Protein AF-A0A815NM84-F1 (afdb_monomer_lite)

Sequence (91 aa):
MFNVREFVEQYLIECQAEAYPEANIQWTQHTGTYAIKLTNEVRKIELAIELAITERLIEVGKHFIDIIVLENGTITFECVFTKSIECVKWL

Foldseek 3Di:
DDWDWDDDPPDIDIDDDDDPPAWDWDWDDDPQKIKIWTDDPPDIDIDIDRHDPPPPDWDFPDDDDDDDDDVVDDDDDDTDTPDDDPDDDDD

pLDDT: mean 76.78, std 8.58, range [57.94, 90.19]

Structure (mmCIF, N/CA/C/O backbone):
data_AF-A0A815NM84-F1
#
_entry.id   AF-A0A815NM84-F1
#
loop_
_atom_site.group_PDB
_atom_site.id
_atom_site.type_symbol
_atom_site.label_atom_id
_atom_site.label_alt_id
_atom_site.label_comp_id
_atom_site.label_asym_id
_atom_site.label_entity_id
_atom_site.label_seq_id
_atom_site.pdbx_PDB_ins_code
_atom_site.Cartn_x
_atom_site.Cartn_y
_atom_site.Cartn_z
_atom_site.occupancy
_atom_site.B_iso_or_equiv
_atom_site.auth_seq_id
_atom_site.auth_comp_id
_atom_site.auth_asym_id
_atom_site.auth_atom_id
_atom_site.pdbx_PDB_model_num
ATOM 1 N N . MET A 1 1 ? 12.095 9.028 -23.495 1.00 60.28 1 MET A N 1
ATOM 2 C CA . MET A 1 1 ? 11.670 9.095 -22.085 1.00 60.28 1 MET A CA 1
ATOM 3 C C . MET A 1 1 ? 10.444 8.222 -21.901 1.00 60.28 1 MET A C 1
ATOM 5 O O . MET A 1 1 ? 9.439 8.470 -22.554 1.00 60.28 1 MET A O 1
ATOM 9 N N . PHE A 1 2 ? 10.554 7.185 -21.072 1.00 68.69 2 PHE A N 1
ATOM 10 C CA . PHE A 1 2 ? 9.471 6.266 -20.724 1.00 68.69 2 PHE A CA 1
ATOM 11 C C . PHE A 1 2 ? 9.039 6.543 -19.284 1.00 68.69 2 PHE A C 1
ATOM 13 O O . PHE A 1 2 ? 9.887 6.728 -18.408 1.00 68.69 2 PHE A O 1
ATOM 20 N N . ASN A 1 3 ? 7.731 6.580 -19.046 1.00 69.94 3 ASN A N 1
ATOM 21 C CA . ASN A 1 3 ? 7.157 6.677 -17.709 1.00 69.94 3 ASN A CA 1
ATOM 22 C C . ASN A 1 3 ? 6.349 5.406 -17.460 1.00 69.94 3 ASN A C 1
ATOM 24 O O . ASN A 1 3 ? 5.421 5.111 -18.217 1.00 69.94 3 ASN A O 1
ATOM 28 N N . VAL A 1 4 ? 6.743 4.643 -16.444 1.00 72.75 4 VAL A N 1
ATOM 29 C CA . VAL A 1 4 ? 6.091 3.386 -16.085 1.00 72.75 4 VAL A CA 1
ATOM 30 C C . VAL A 1 4 ? 5.585 3.484 -14.657 1.00 72.75 4 VAL A C 1
ATOM 32 O O . VAL A 1 4 ? 6.303 3.917 -13.755 1.00 72.75 4 VAL A O 1
ATOM 35 N N . ARG A 1 5 ? 4.328 3.088 -14.480 1.00 76.00 5 ARG A N 1
ATOM 36 C CA . ARG A 1 5 ? 3.562 3.229 -13.246 1.00 76.00 5 ARG A CA 1
ATOM 37 C C . ARG A 1 5 ? 3.025 1.874 -12.821 1.00 76.00 5 A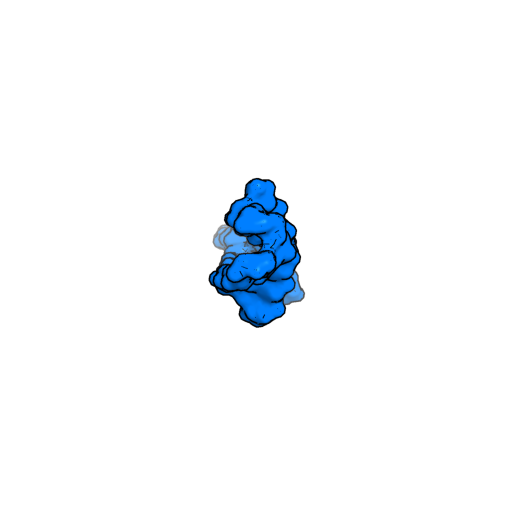RG A C 1
ATOM 39 O O . ARG A 1 5 ? 2.445 1.188 -13.656 1.00 76.00 5 ARG A O 1
ATOM 46 N N . GLU A 1 6 ? 3.171 1.550 -11.543 1.00 73.25 6 GLU A N 1
ATOM 47 C CA . GLU A 1 6 ? 2.581 0.366 -10.916 1.00 73.25 6 GLU A CA 1
ATOM 48 C C . GLU A 1 6 ? 1.786 0.798 -9.676 1.00 73.25 6 GLU A C 1
ATOM 50 O O . GLU A 1 6 ? 2.266 1.603 -8.871 1.00 73.25 6 GLU A O 1
ATOM 55 N N . PHE A 1 7 ? 0.564 0.283 -9.528 1.00 68.38 7 PHE A N 1
ATOM 56 C CA . PHE A 1 7 ? -0.279 0.552 -8.362 1.00 68.38 7 PHE A CA 1
ATOM 57 C C . PHE A 1 7 ? -0.214 -0.613 -7.378 1.00 68.38 7 PHE A C 1
ATOM 59 O O . PHE A 1 7 ? -0.490 -1.755 -7.736 1.00 68.38 7 PHE A O 1
ATOM 66 N N . VAL A 1 8 ? 0.093 -0.301 -6.120 1.00 66.06 8 VAL A N 1
ATOM 67 C CA . VAL A 1 8 ? 0.159 -1.256 -5.011 1.00 66.06 8 VAL A CA 1
ATOM 68 C C . VAL A 1 8 ? -0.771 -0.769 -3.913 1.00 66.06 8 VAL A C 1
ATOM 70 O O . VAL A 1 8 ? -0.449 0.181 -3.203 1.00 66.06 8 VAL A O 1
ATOM 73 N N . GLU A 1 9 ? -1.927 -1.415 -3.776 1.00 70.62 9 GLU A N 1
ATOM 74 C CA . GLU A 1 9 ? -3.006 -0.986 -2.877 1.00 70.62 9 GLU A CA 1
ATOM 75 C C . GLU A 1 9 ? -3.414 0.482 -3.113 1.00 70.62 9 GLU A C 1
ATOM 77 O O . GLU A 1 9 ? -4.192 0.773 -4.018 1.00 70.62 9 GLU A O 1
ATOM 82 N N . GLN A 1 10 ? -2.878 1.404 -2.307 1.00 66.00 10 GLN A N 1
ATOM 83 C CA . GLN A 1 10 ? -3.129 2.852 -2.328 1.00 66.00 10 GLN A CA 1
ATOM 84 C C . GLN A 1 10 ? -1.881 3.663 -2.724 1.00 66.00 10 GLN A C 1
ATOM 86 O O . GLN A 1 10 ? -1.930 4.892 -2.786 1.00 66.00 10 GLN A O 1
ATOM 91 N N . TYR A 1 11 ? -0.758 2.993 -2.988 1.00 69.38 11 TYR A N 1
ATOM 92 C CA . TYR A 1 11 ? 0.526 3.604 -3.312 1.00 69.38 11 TYR A CA 1
ATOM 93 C C . TYR A 1 11 ? 0.817 3.496 -4.812 1.00 69.38 11 TYR A C 1
ATOM 95 O O . TYR A 1 11 ? 0.587 2.460 -5.437 1.00 69.38 11 TYR A O 1
ATOM 103 N N . LEU A 1 12 ? 1.346 4.578 -5.385 1.00 74.81 12 LEU A N 1
ATOM 104 C CA . LEU A 1 12 ? 1.808 4.633 -6.769 1.00 74.81 12 LEU A CA 1
ATOM 105 C C . LEU A 1 12 ? 3.334 4.569 -6.786 1.00 74.81 12 LEU A C 1
ATOM 107 O O . LEU A 1 12 ? 3.998 5.450 -6.238 1.00 74.81 12 LEU A O 1
ATOM 111 N N . ILE A 1 13 ? 3.880 3.546 -7.436 1.00 78.62 13 ILE A N 1
ATOM 112 C CA . ILE A 1 13 ? 5.311 3.441 -7.709 1.00 78.62 13 ILE A CA 1
ATOM 113 C C . ILE A 1 13 ? 5.539 3.941 -9.136 1.00 78.62 13 ILE A C 1
ATOM 115 O O . ILE A 1 13 ? 5.012 3.375 -10.096 1.00 78.62 13 ILE A O 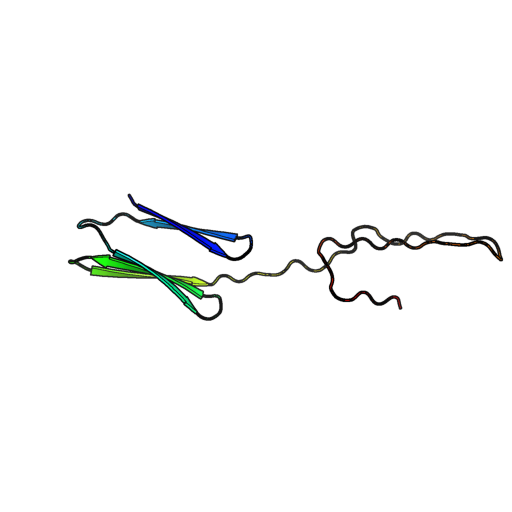1
ATOM 119 N N . GLU A 1 14 ? 6.315 5.017 -9.278 1.00 79.94 14 GLU A N 1
ATOM 120 C CA . GLU A 1 14 ? 6.687 5.582 -10.577 1.00 79.94 14 GLU A CA 1
ATOM 121 C C . GLU A 1 14 ? 8.170 5.343 -10.867 1.00 79.94 14 GLU A C 1
ATOM 123 O O . GLU A 1 14 ? 9.035 5.598 -10.027 1.00 79.94 14 GLU A O 1
ATOM 128 N N . CYS A 1 15 ? 8.473 4.904 -12.088 1.00 78.00 15 CYS A N 1
ATOM 129 C CA . CYS A 1 15 ? 9.832 4.848 -12.608 1.00 78.00 15 CYS A CA 1
ATOM 130 C C . CYS A 1 15 ? 9.930 5.648 -13.910 1.00 78.00 15 CYS A C 1
ATOM 132 O O . CYS A 1 15 ? 9.156 5.444 -14.850 1.00 78.00 15 CYS A O 1
ATOM 134 N N . GLN A 1 16 ? 10.908 6.552 -13.962 1.00 81.56 16 GLN A N 1
ATOM 135 C CA . GLN A 1 16 ? 11.257 7.314 -15.156 1.00 81.56 16 GLN A CA 1
ATOM 136 C C . GLN A 1 16 ? 12.590 6.806 -15.687 1.00 81.56 16 GLN A C 1
ATOM 138 O O . GLN A 1 16 ? 13.590 6.797 -14.969 1.00 81.56 16 GLN A O 1
ATOM 143 N N . ALA A 1 17 ? 12.596 6.376 -16.945 1.00 77.38 17 ALA A N 1
ATOM 144 C CA . ALA A 1 17 ? 13.785 5.840 -17.583 1.00 77.38 17 ALA A CA 1
ATOM 145 C C . ALA A 1 17 ? 13.946 6.368 -19.010 1.00 77.38 17 ALA A C 1
ATOM 147 O O . ALA A 1 17 ? 12.984 6.570 -19.756 1.00 77.38 17 ALA A O 1
ATOM 148 N N . GLU A 1 18 ? 15.197 6.553 -19.409 1.00 82.19 18 GLU A N 1
ATOM 149 C CA . GLU A 1 18 ? 15.591 6.853 -20.779 1.00 82.19 18 GLU A CA 1
ATOM 150 C C . GLU A 1 18 ? 16.561 5.780 -21.253 1.00 82.19 18 GLU A C 1
ATOM 152 O O . GLU A 1 18 ? 17.525 5.452 -20.564 1.00 82.19 18 GLU A O 1
ATOM 157 N N . ALA A 1 19 ? 16.288 5.209 -22.423 1.00 79.62 19 ALA A N 1
ATOM 158 C CA . ALA A 1 19 ? 17.121 4.176 -23.012 1.00 79.62 19 ALA A CA 1
ATOM 159 C C . ALA A 1 19 ? 17.216 4.370 -24.525 1.00 79.62 19 ALA A C 1
ATOM 161 O O . ALA A 1 19 ? 16.213 4.647 -25.186 1.00 79.62 19 ALA A O 1
ATOM 162 N N . TYR A 1 20 ? 18.432 4.209 -25.048 1.00 78.12 20 TYR A N 1
ATOM 163 C CA . TYR A 1 20 ? 18.715 4.114 -26.474 1.00 78.12 20 TYR A CA 1
ATOM 164 C C . TYR A 1 20 ? 19.734 2.983 -26.715 1.00 78.12 20 TYR A C 1
ATOM 166 O O . TYR A 1 20 ? 20.800 3.005 -26.092 1.00 78.12 20 TYR A O 1
ATOM 174 N N . PRO A 1 21 ? 19.447 1.996 -27.582 1.00 84.12 21 PRO A N 1
ATOM 175 C CA . PRO A 1 21 ? 18.157 1.726 -28.225 1.00 84.12 21 PRO A CA 1
ATOM 176 C C . PRO A 1 21 ? 17.033 1.484 -27.206 1.00 84.12 21 PRO A C 1
ATOM 178 O O . PRO A 1 21 ? 17.304 1.313 -26.011 1.00 84.12 21 PRO A O 1
ATOM 181 N N . GLU A 1 22 ? 15.788 1.498 -27.683 1.00 85.19 22 GLU A N 1
ATOM 182 C CA . GLU A 1 22 ? 14.593 1.275 -26.864 1.00 85.19 22 GLU A CA 1
ATOM 183 C C . GLU A 1 22 ? 14.737 0.009 -26.003 1.00 85.19 22 GLU A C 1
ATOM 185 O O . GLU A 1 22 ? 15.229 -1.028 -26.454 1.00 85.19 22 GLU A O 1
ATOM 190 N N . ALA A 1 23 ? 14.373 0.124 -24.725 1.00 86.25 23 ALA A N 1
ATOM 191 C CA . ALA A 1 23 ? 14.525 -0.947 -23.751 1.00 86.25 23 ALA A CA 1
ATOM 192 C C . ALA A 1 23 ? 13.179 -1.590 -23.432 1.00 86.25 23 ALA A C 1
ATOM 194 O O . ALA A 1 23 ? 12.180 -0.904 -23.232 1.00 86.25 23 ALA A O 1
ATOM 195 N N . ASN A 1 24 ? 13.190 -2.910 -23.278 1.00 86.19 24 ASN A N 1
ATOM 196 C CA . ASN A 1 24 ? 12.091 -3.641 -22.673 1.00 86.19 24 ASN A CA 1
ATOM 197 C C . ASN A 1 24 ? 12.081 -3.414 -21.163 1.00 86.19 24 ASN A C 1
ATOM 199 O O . ASN A 1 24 ? 13.127 -3.486 -20.508 1.00 86.19 24 ASN A O 1
ATOM 203 N N . ILE A 1 25 ? 10.887 -3.187 -20.621 1.00 84.31 25 ILE A N 1
ATOM 204 C CA . ILE A 1 25 ? 10.666 -2.900 -19.206 1.00 84.31 25 ILE A CA 1
ATOM 205 C C . ILE A 1 25 ? 9.848 -4.031 -18.597 1.00 84.31 25 ILE A C 1
ATOM 207 O O . ILE A 1 25 ? 8.810 -4.413 -19.133 1.00 84.31 25 ILE A O 1
ATOM 211 N N . GLN A 1 26 ? 10.323 -4.575 -17.480 1.00 86.88 26 GLN A N 1
ATOM 212 C CA . GLN A 1 26 ? 9.645 -5.635 -16.739 1.00 86.88 26 GLN A CA 1
ATOM 213 C C . GLN A 1 26 ? 9.644 -5.312 -15.248 1.00 86.88 26 GLN A C 1
ATOM 215 O O . GLN A 1 26 ? 10.697 -5.004 -14.689 1.00 86.88 26 GLN A O 1
ATOM 220 N N . TRP A 1 27 ? 8.479 -5.427 -14.615 1.00 83.81 27 TRP A N 1
ATOM 221 C CA . TRP A 1 27 ? 8.343 -5.375 -13.163 1.00 83.81 27 TRP A CA 1
ATOM 222 C C . TRP A 1 27 ? 8.404 -6.774 -12.566 1.00 83.81 27 TRP A C 1
ATOM 224 O O . TRP A 1 27 ? 7.839 -7.725 -13.109 1.00 83.81 27 TRP A O 1
ATOM 234 N N . THR A 1 28 ? 9.073 -6.888 -11.428 1.00 84.62 28 THR A N 1
ATOM 235 C CA . THR A 1 28 ? 9.046 -8.074 -10.582 1.00 84.62 28 THR A CA 1
ATOM 236 C C . THR A 1 28 ? 8.756 -7.659 -9.149 1.00 84.62 28 THR A C 1
ATOM 238 O O . THR A 1 28 ? 9.294 -6.678 -8.641 1.00 84.62 28 THR A O 1
ATOM 241 N N . GLN A 1 29 ? 7.892 -8.420 -8.489 1.00 81.56 29 GLN A N 1
ATOM 242 C CA . GLN A 1 29 ? 7.575 -8.242 -7.081 1.00 81.56 29 GLN A CA 1
ATOM 243 C C . GLN A 1 29 ? 7.988 -9.503 -6.331 1.00 81.56 29 GLN A C 1
ATOM 245 O O . GLN A 1 29 ? 7.629 -10.614 -6.722 1.00 81.56 29 GLN A O 1
ATOM 250 N N . HIS A 1 30 ? 8.722 -9.331 -5.238 1.00 77.44 30 HIS A N 1
ATOM 251 C CA . HIS A 1 30 ? 9.037 -10.412 -4.317 1.00 77.44 30 HIS A CA 1
ATOM 252 C C . HIS A 1 30 ? 8.993 -9.876 -2.889 1.00 77.44 30 HIS A C 1
ATOM 254 O O . HIS A 1 30 ? 9.779 -9.003 -2.534 1.00 77.44 30 HIS A O 1
ATOM 260 N N . THR A 1 31 ? 8.063 -10.387 -2.075 1.00 75.06 31 THR A N 1
ATOM 261 C CA . THR A 1 31 ? 7.998 -10.129 -0.621 1.00 75.06 31 THR A CA 1
ATOM 262 C C . THR A 1 31 ? 8.112 -8.646 -0.223 1.00 75.06 31 THR A C 1
ATOM 264 O O . THR A 1 31 ? 8.909 -8.303 0.640 1.00 75.06 31 THR A O 1
ATOM 267 N N . GLY A 1 32 ? 7.357 -7.748 -0.869 1.00 72.31 32 GLY A N 1
ATOM 268 C CA . GLY A 1 32 ? 7.386 -6.302 -0.570 1.00 72.31 32 GLY A CA 1
ATOM 269 C C . GLY A 1 32 ? 8.528 -5.520 -1.236 1.00 72.31 32 GLY A C 1
ATOM 270 O O . GLY A 1 32 ? 8.543 -4.291 -1.197 1.00 72.31 32 GLY A O 1
ATOM 271 N N . THR A 1 33 ? 9.448 -6.205 -1.914 1.00 80.38 33 THR A N 1
ATOM 272 C CA . THR A 1 33 ? 10.425 -5.589 -2.813 1.00 80.38 33 THR A CA 1
ATOM 273 C C . THR A 1 33 ? 9.861 -5.524 -4.229 1.00 80.38 33 THR A C 1
ATOM 275 O O . THR A 1 33 ? 9.436 -6.539 -4.788 1.00 80.38 33 THR A O 1
ATOM 278 N N . TYR A 1 34 ? 9.889 -4.332 -4.817 1.00 84.31 34 TYR A N 1
ATOM 279 C CA . TYR A 1 34 ? 9.528 -4.060 -6.202 1.00 84.31 34 TYR A CA 1
ATOM 280 C C . TYR A 1 34 ? 10.797 -3.774 -6.985 1.00 84.31 34 TYR A C 1
ATOM 282 O O . TYR A 1 34 ? 11.544 -2.855 -6.655 1.00 84.31 34 TYR A O 1
ATOM 290 N N . ALA A 1 35 ? 11.048 -4.552 -8.027 1.00 86.62 35 ALA A N 1
ATOM 291 C CA . ALA A 1 35 ? 12.177 -4.343 -8.907 1.00 86.62 35 ALA A CA 1
ATOM 292 C C . ALA A 1 35 ? 11.709 -4.066 -10.331 1.00 86.62 35 ALA A C 1
ATOM 294 O O . ALA A 1 35 ? 10.763 -4.672 -10.834 1.00 86.62 35 ALA A O 1
ATOM 295 N N . ILE A 1 36 ? 12.400 -3.139 -10.981 1.00 87.38 36 ILE A N 1
ATOM 296 C CA . ILE A 1 36 ? 12.249 -2.848 -12.394 1.00 87.38 36 ILE A CA 1
ATOM 297 C C . ILE A 1 36 ? 13.512 -3.280 -13.121 1.00 87.38 36 ILE A C 1
ATOM 299 O O . ILE A 1 36 ? 14.642 -2.949 -12.748 1.00 87.38 36 ILE A O 1
ATOM 303 N N . LYS A 1 37 ? 13.308 -4.038 -14.189 1.00 89.50 37 LYS A N 1
ATOM 304 C CA . LYS A 1 37 ? 14.356 -4.511 -15.074 1.00 89.50 37 LYS A CA 1
ATOM 305 C C . LYS A 1 37 ? 14.195 -3.842 -16.430 1.00 89.50 37 LYS A C 1
ATOM 307 O O . LYS A 1 37 ? 13.197 -4.040 -17.117 1.00 89.50 37 LYS A O 1
ATOM 312 N N . LEU A 1 38 ? 15.215 -3.088 -16.816 1.00 88.94 38 LEU A N 1
ATOM 313 C CA . LEU A 1 38 ? 15.365 -2.440 -18.115 1.00 88.94 38 LEU A CA 1
ATOM 314 C C . LEU A 1 38 ? 16.369 -3.246 -18.936 1.00 88.94 38 LEU A C 1
ATOM 316 O O . LEU A 1 38 ? 17.511 -3.429 -18.518 1.00 88.94 38 LEU A O 1
ATOM 320 N N . THR A 1 39 ? 15.956 -3.767 -20.087 1.00 89.44 39 THR A N 1
ATOM 321 C CA . THR A 1 39 ? 16.829 -4.576 -20.951 1.00 89.44 39 THR A CA 1
ATOM 322 C C . THR A 1 39 ? 16.774 -4.068 -22.383 1.00 89.44 39 THR A C 1
ATOM 324 O O . THR A 1 39 ? 15.712 -4.095 -22.998 1.00 89.44 39 THR A O 1
ATOM 327 N N . ASN A 1 40 ? 17.915 -3.646 -22.925 1.00 87.62 40 ASN A N 1
ATOM 328 C CA . ASN A 1 40 ? 18.084 -3.400 -24.356 1.00 87.62 40 ASN A CA 1
ATOM 329 C C . ASN A 1 40 ? 19.244 -4.236 -24.917 1.00 87.62 40 ASN A C 1
ATOM 331 O O . ASN A 1 40 ? 19.864 -5.025 -24.203 1.00 87.62 40 ASN A O 1
ATOM 335 N N . GLU A 1 41 ? 19.533 -4.058 -26.203 1.00 89.12 41 GLU A N 1
ATOM 336 C CA . GLU A 1 41 ? 20.583 -4.793 -26.923 1.00 89.12 41 GLU A CA 1
ATOM 337 C C . GLU A 1 41 ? 21.999 -4.518 -26.388 1.00 89.12 41 GLU A C 1
ATOM 339 O O . GLU A 1 41 ? 22.917 -5.301 -26.617 1.00 89.12 41 GLU A O 1
ATOM 344 N N . VAL A 1 42 ? 22.183 -3.413 -25.658 1.00 90.19 42 VAL A N 1
ATOM 345 C CA . VAL A 1 42 ? 23.480 -2.973 -25.130 1.00 90.19 42 VAL A CA 1
ATOM 346 C C . VAL A 1 42 ? 23.683 -3.458 -23.698 1.00 90.19 42 VAL A C 1
ATOM 348 O O . VAL A 1 42 ? 24.775 -3.892 -23.330 1.00 90.19 42 VAL A O 1
ATOM 351 N N . ARG A 1 43 ? 22.654 -3.338 -22.850 1.00 85.94 43 ARG A N 1
ATOM 352 C CA . ARG A 1 43 ? 22.779 -3.551 -21.410 1.00 85.94 43 ARG A CA 1
ATOM 353 C C . ARG A 1 43 ? 21.461 -3.962 -20.751 1.00 85.94 43 ARG A C 1
ATOM 355 O O . ARG A 1 43 ? 20.368 -3.559 -21.144 1.00 85.94 43 ARG A O 1
ATOM 362 N N . LYS A 1 44 ? 21.610 -4.702 -19.649 1.00 89.31 44 LYS A N 1
ATOM 363 C CA . LYS A 1 44 ? 20.585 -4.908 -18.621 1.00 89.31 44 LYS A CA 1
ATOM 364 C C . LYS A 1 44 ? 20.867 -4.015 -17.405 1.00 89.31 44 LYS A C 1
ATOM 366 O O . LYS A 1 44 ? 21.973 -4.041 -16.860 1.00 89.31 44 LYS A O 1
ATOM 371 N N . ILE A 1 45 ? 19.859 -3.270 -16.965 1.00 85.50 45 ILE A N 1
ATOM 372 C CA . ILE A 1 45 ? 19.840 -2.504 -15.716 1.00 85.50 45 ILE A CA 1
ATOM 373 C C . ILE A 1 45 ? 18.704 -3.043 -14.848 1.00 85.50 45 ILE A C 1
ATOM 375 O O . ILE A 1 45 ? 17.626 -3.362 -15.346 1.00 85.50 45 ILE A O 1
ATOM 379 N N . GLU A 1 46 ? 18.958 -3.164 -13.552 1.00 87.50 46 GLU A N 1
ATOM 380 C CA . GLU A 1 46 ? 17.977 -3.603 -12.568 1.00 87.50 46 GLU A CA 1
ATOM 381 C C . GLU A 1 46 ? 18.010 -2.630 -11.393 1.00 87.50 46 GLU A C 1
ATOM 383 O O . GLU A 1 46 ? 19.085 -2.296 -10.894 1.00 87.50 46 GLU A O 1
ATO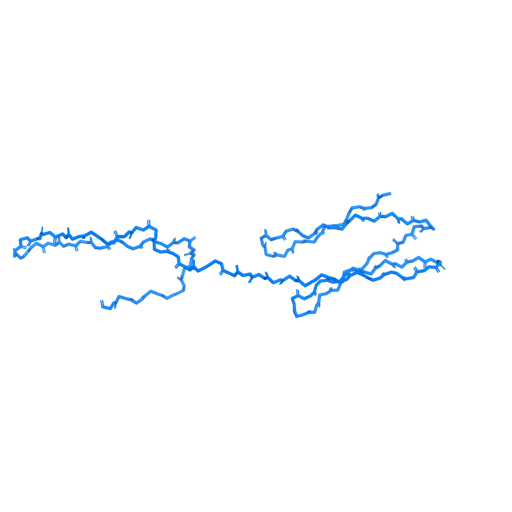M 388 N N . LEU A 1 47 ? 16.839 -2.143 -11.000 1.00 83.00 47 LEU A N 1
ATOM 389 C CA . LEU A 1 47 ? 16.655 -1.248 -9.868 1.00 83.00 47 LEU A CA 1
ATOM 390 C C . LEU A 1 47 ? 15.608 -1.877 -8.957 1.00 83.00 47 LEU A C 1
ATOM 392 O O . LEU A 1 47 ? 14.503 -2.156 -9.410 1.00 83.00 47 LEU A O 1
ATOM 396 N N . ALA A 1 48 ? 15.953 -2.094 -7.692 1.00 84.44 48 ALA A N 1
ATOM 397 C CA . ALA A 1 48 ? 15.046 -2.629 -6.687 1.00 84.44 48 ALA A CA 1
ATOM 398 C C . ALA A 1 48 ? 14.762 -1.572 -5.617 1.00 84.44 48 ALA A C 1
ATOM 400 O O . AL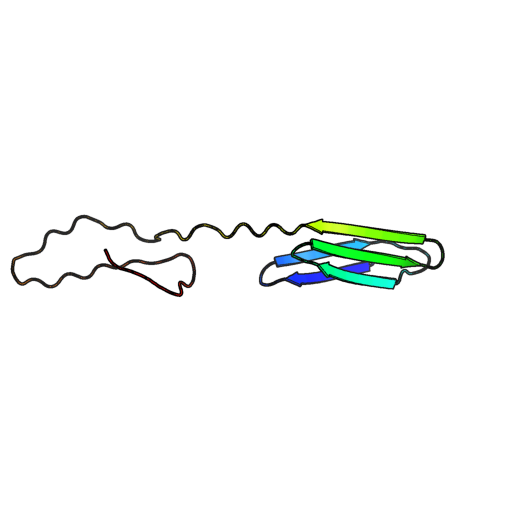A A 1 48 ? 15.672 -0.882 -5.158 1.00 84.44 48 ALA A O 1
ATOM 401 N N . ILE A 1 49 ? 13.496 -1.463 -5.230 1.00 80.44 49 ILE A N 1
ATOM 402 C CA . ILE A 1 49 ? 12.994 -0.635 -4.140 1.00 80.44 49 ILE A CA 1
ATOM 403 C C . ILE A 1 49 ? 12.250 -1.544 -3.169 1.00 80.44 49 ILE A C 1
ATOM 405 O O . ILE A 1 49 ? 11.402 -2.343 -3.560 1.00 80.44 49 ILE A O 1
ATOM 409 N N . GLU A 1 50 ? 12.559 -1.409 -1.888 1.00 79.25 50 GLU A N 1
ATOM 410 C CA . GLU A 1 50 ? 11.802 -2.056 -0.825 1.00 79.25 50 GLU A CA 1
ATOM 411 C C . GLU A 1 50 ? 10.683 -1.119 -0.367 1.00 79.25 50 GLU A C 1
ATOM 413 O O . GLU A 1 50 ? 10.941 0.018 0.034 1.00 79.25 50 GLU A O 1
ATOM 418 N N . LEU A 1 51 ? 9.433 -1.578 -0.456 1.00 69.94 51 LEU A N 1
ATOM 419 C CA . LEU A 1 51 ? 8.285 -0.821 0.024 1.00 69.94 51 LEU A CA 1
ATOM 420 C C . LEU A 1 51 ? 7.947 -1.278 1.445 1.00 69.94 51 LEU A C 1
ATOM 422 O O . LEU A 1 51 ? 7.202 -2.235 1.649 1.00 69.94 51 LEU A O 1
ATOM 426 N N . ALA A 1 52 ? 8.480 -0.568 2.436 1.00 64.69 52 ALA A N 1
ATOM 427 C CA . ALA A 1 52 ? 8.068 -0.734 3.823 1.00 64.69 52 ALA A CA 1
ATOM 428 C C . ALA A 1 52 ? 6.781 0.069 4.076 1.00 64.69 52 ALA A C 1
ATOM 430 O O . ALA A 1 52 ? 6.825 1.277 4.323 1.00 64.69 52 ALA A O 1
ATOM 431 N N . ILE A 1 53 ? 5.621 -0.591 3.997 1.00 63.69 53 ILE A N 1
ATOM 432 C CA . ILE A 1 53 ? 4.346 0.019 4.389 1.00 63.69 53 ILE A CA 1
ATOM 433 C C . ILE A 1 53 ? 4.262 -0.012 5.914 1.00 63.69 53 ILE A C 1
ATOM 435 O O . ILE A 1 53 ? 3.875 -1.010 6.517 1.00 63.69 53 ILE A O 1
ATOM 439 N N . THR A 1 54 ? 4.623 1.094 6.559 1.00 60.34 54 THR A N 1
ATOM 440 C CA . THR A 1 54 ? 4.326 1.270 7.980 1.00 60.34 54 THR A CA 1
ATOM 441 C C . THR A 1 54 ? 2.846 1.605 8.107 1.00 60.34 54 THR A C 1
ATOM 443 O O . THR A 1 54 ? 2.431 2.747 7.882 1.00 60.34 54 THR A O 1
ATOM 446 N N . GLU A 1 55 ? 2.017 0.616 8.439 1.00 57.94 55 GLU A N 1
ATOM 447 C CA . GLU A 1 55 ? 0.625 0.886 8.772 1.00 57.94 55 GLU A CA 1
ATOM 448 C C . GLU A 1 55 ? 0.574 1.894 9.925 1.00 57.94 55 GLU A C 1
ATOM 450 O O . GLU A 1 55 ? 1.071 1.641 11.022 1.00 57.94 55 GLU A O 1
ATOM 455 N N . ARG A 1 56 ? -0.027 3.069 9.685 1.00 58.03 56 ARG A N 1
ATOM 456 C CA . ARG A 1 56 ? -0.341 3.993 10.784 1.00 58.03 56 ARG A CA 1
ATOM 457 C C . ARG A 1 56 ? -1.143 3.250 11.849 1.00 58.03 56 ARG A C 1
ATOM 459 O O . ARG A 1 56 ? -2.137 2.608 11.490 1.00 58.03 56 ARG A O 1
ATOM 466 N N . LEU A 1 57 ? -0.708 3.387 13.103 1.00 61.25 57 LEU A N 1
ATOM 467 C CA . LEU A 1 57 ? -1.414 2.894 14.280 1.00 61.25 57 LEU A CA 1
ATOM 468 C C . LEU A 1 57 ? -2.877 3.344 14.222 1.00 61.25 57 LEU A C 1
ATOM 470 O O . LEU A 1 57 ? -3.185 4.452 13.777 1.00 61.25 57 LEU A O 1
ATOM 474 N N . ILE A 1 58 ? -3.776 2.459 14.640 1.00 65.06 58 ILE A N 1
ATOM 475 C CA . ILE A 1 58 ? -5.184 2.802 14.806 1.00 65.06 58 ILE A CA 1
ATOM 476 C C . ILE A 1 58 ? -5.260 3.848 15.915 1.00 65.06 58 ILE A C 1
ATOM 478 O O . ILE A 1 58 ? -4.895 3.583 17.059 1.00 65.06 58 ILE A O 1
ATOM 482 N N . GLU A 1 59 ? -5.742 5.032 15.564 1.00 64.81 59 GLU A N 1
ATOM 483 C CA . GLU A 1 59 ? -5.965 6.112 16.514 1.00 64.81 59 GLU A CA 1
ATOM 484 C C . GLU A 1 59 ? -7.452 6.192 16.850 1.00 64.81 59 GLU A C 1
ATOM 486 O O . GLU A 1 59 ? -8.320 6.012 15.987 1.00 64.81 59 GLU A O 1
ATOM 491 N N . VAL A 1 60 ? -7.742 6.468 18.121 1.00 67.38 60 VAL A N 1
ATOM 492 C CA . VAL A 1 60 ? -9.092 6.790 18.577 1.00 67.38 60 VAL A CA 1
ATOM 493 C C . VAL A 1 60 ? -9.360 8.243 18.196 1.00 67.38 60 VAL A C 1
ATOM 495 O O . VAL A 1 60 ? -8.799 9.161 18.784 1.00 67.38 60 VAL A O 1
ATOM 498 N N . GLY A 1 61 ? -10.213 8.456 17.198 1.00 63.22 61 GLY A N 1
ATOM 499 C CA . GLY A 1 61 ? -10.541 9.779 16.667 1.00 63.22 61 GLY A CA 1
ATOM 500 C C . GLY A 1 61 ? -11.379 10.645 17.611 1.00 63.22 61 GLY A C 1
ATOM 501 O O . GLY A 1 61 ? -11.441 11.859 17.429 1.00 63.22 61 GLY A O 1
ATOM 502 N N . LYS A 1 62 ? -12.013 10.048 18.629 1.00 68.00 62 LYS A N 1
ATOM 503 C CA . LYS A 1 62 ? -12.774 10.768 19.656 1.00 68.00 62 LYS A CA 1
ATOM 504 C C . LYS A 1 62 ? -12.453 10.215 21.039 1.00 68.00 62 LYS A C 1
ATOM 506 O O . LYS A 1 62 ? -12.831 9.095 21.367 1.00 68.00 62 LYS A O 1
ATOM 511 N N . HIS A 1 63 ? -11.744 11.006 21.837 1.00 65.19 63 HIS A N 1
ATOM 512 C CA . HIS A 1 63 ? -11.410 10.639 23.208 1.00 65.19 63 HIS A CA 1
ATOM 513 C C . HIS A 1 63 ? -12.660 10.567 24.090 1.00 65.19 63 HIS A C 1
ATOM 515 O O . HIS A 1 63 ? -13.597 11.354 23.928 1.00 65.19 63 HIS A O 1
ATOM 521 N N . PHE A 1 64 ? -12.647 9.635 25.044 1.00 70.44 64 PHE A N 1
ATOM 522 C CA . PHE A 1 64 ? -13.662 9.574 26.085 1.00 70.44 64 PHE A CA 1
ATOM 523 C C . PHE A 1 64 ? -13.584 10.821 26.962 1.00 70.44 64 PHE A C 1
ATOM 525 O O . PHE A 1 64 ? -12.501 11.298 27.300 1.00 70.44 64 PHE A O 1
ATOM 532 N N . ILE A 1 65 ? -14.753 11.340 27.305 1.00 76.31 65 ILE A N 1
ATOM 533 C CA . ILE A 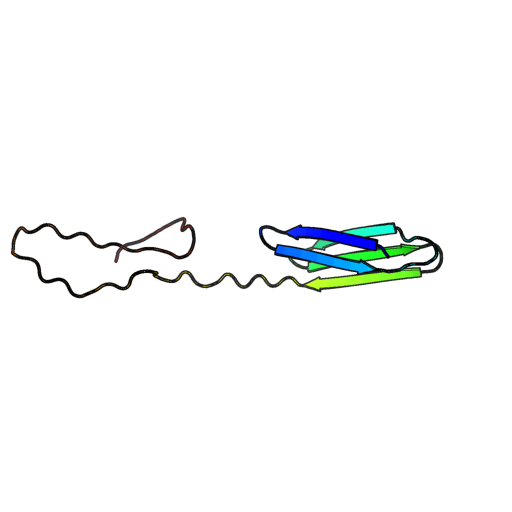1 65 ? -14.920 12.451 28.232 1.00 76.31 65 ILE A CA 1
ATOM 534 C C . ILE A 1 65 ? -15.658 11.883 29.438 1.00 76.31 65 ILE A C 1
ATOM 536 O O . ILE A 1 65 ? -16.516 11.012 29.274 1.00 76.31 65 ILE A O 1
ATOM 540 N N . ASP A 1 66 ? -15.332 12.368 30.632 1.00 80.19 66 ASP A N 1
ATOM 541 C CA . ASP A 1 66 ? -16.077 12.018 31.835 1.00 80.19 66 ASP A CA 1
ATOM 542 C C . ASP A 1 66 ? -17.525 12.506 31.701 1.00 80.19 66 ASP A C 1
ATOM 544 O O . ASP A 1 66 ? -17.785 13.680 31.427 1.00 80.19 66 ASP A O 1
ATOM 548 N N . ILE A 1 67 ? -18.482 11.596 31.880 1.00 78.81 67 ILE A N 1
ATOM 549 C CA . ILE A 1 67 ? -19.911 11.895 31.783 1.00 78.81 67 ILE A CA 1
ATOM 550 C C . ILE A 1 67 ? -20.566 11.546 33.116 1.00 78.81 67 ILE A C 1
ATOM 552 O O . ILE A 1 67 ? -20.417 10.440 33.630 1.00 78.81 67 ILE A O 1
ATOM 556 N N . ILE A 1 68 ? -21.329 12.494 33.655 1.00 80.75 68 ILE A N 1
ATOM 557 C CA . ILE A 1 68 ? -22.149 12.292 34.850 1.00 80.75 68 ILE A CA 1
ATOM 558 C C . ILE A 1 68 ? -23.558 11.926 34.390 1.00 80.75 68 ILE A C 1
ATOM 560 O O . ILE A 1 68 ? -24.203 12.695 33.676 1.00 80.75 68 ILE A O 1
ATOM 564 N N . VAL A 1 69 ? -24.037 10.755 34.804 1.00 84.19 69 VAL A N 1
ATOM 565 C CA . VAL A 1 69 ? -25.386 10.261 34.508 1.00 84.19 69 VAL A CA 1
ATOM 566 C C . VAL A 1 69 ? -26.133 9.977 35.805 1.00 84.19 69 VAL A C 1
ATOM 568 O O . VAL A 1 69 ? -25.554 9.531 36.791 1.00 84.19 69 VAL A O 1
ATOM 571 N N . LEU A 1 70 ? -27.429 10.284 35.796 1.00 89.06 70 LEU A N 1
ATOM 572 C CA . LEU A 1 70 ? -28.347 9.997 36.895 1.00 89.06 70 LEU A CA 1
ATOM 573 C C . LEU A 1 70 ? -28.600 8.488 37.001 1.00 89.06 70 LEU A C 1
ATOM 575 O O . LEU A 1 70 ? -28.571 7.780 35.993 1.00 89.06 70 LEU A O 1
ATOM 579 N N . GLU A 1 71 ? -28.914 8.001 38.202 1.00 84.44 71 GLU A N 1
ATOM 580 C CA . GLU A 1 71 ? -29.385 6.623 38.378 1.00 84.44 71 GLU A CA 1
ATOM 581 C C . GLU A 1 71 ? -30.560 6.329 37.430 1.00 84.44 71 GLU A C 1
ATOM 583 O O . GLU A 1 71 ? -31.490 7.126 37.299 1.00 84.44 71 GLU A O 1
ATOM 588 N N . ASN A 1 72 ? -30.497 5.177 36.754 1.00 88.25 72 ASN A N 1
ATOM 589 C CA . ASN A 1 72 ? -31.423 4.725 35.703 1.00 88.25 72 ASN A CA 1
ATOM 590 C C . ASN A 1 72 ? -31.381 5.510 34.378 1.00 88.25 72 ASN A C 1
ATOM 592 O O . ASN A 1 72 ? -32.202 5.265 33.491 1.00 88.25 72 ASN A O 1
ATOM 596 N N . GLY A 1 73 ? -30.427 6.425 34.202 1.00 81.38 73 GLY A N 1
ATOM 597 C CA . GLY A 1 73 ? -30.164 7.053 32.911 1.00 81.38 73 GLY A CA 1
ATOM 598 C C . GLY A 1 73 ? -29.492 6.094 31.921 1.00 81.38 73 GLY A C 1
ATOM 599 O O . GLY A 1 73 ? -28.773 5.174 32.304 1.00 81.38 73 GLY A O 1
ATOM 600 N N . THR A 1 74 ? -29.711 6.317 30.624 1.00 85.81 74 THR A N 1
ATOM 601 C CA . THR A 1 74 ? -28.974 5.626 29.553 1.00 85.81 74 THR A CA 1
ATOM 602 C C . THR A 1 74 ? -27.820 6.501 29.083 1.00 85.81 74 THR A C 1
ATOM 604 O O . THR A 1 74 ? -28.008 7.692 28.837 1.00 85.81 74 THR A O 1
ATOM 607 N N . ILE A 1 75 ? -26.639 5.906 28.923 1.00 82.19 75 ILE A N 1
ATOM 608 C CA . ILE A 1 75 ? -25.452 6.557 28.364 1.00 82.19 75 ILE A CA 1
ATOM 609 C C . ILE A 1 75 ? -25.006 5.842 27.092 1.00 82.19 75 ILE A C 1
ATOM 611 O O . ILE A 1 75 ? -25.151 4.628 26.969 1.00 82.19 75 ILE A O 1
ATOM 615 N N . THR A 1 76 ? -24.463 6.600 26.142 1.00 81.38 76 THR A N 1
ATOM 616 C CA . THR A 1 76 ? -23.849 6.061 24.925 1.00 81.38 76 THR A CA 1
ATOM 617 C C . THR A 1 76 ? -22.396 6.504 24.858 1.00 81.38 76 THR A C 1
ATOM 619 O O . THR A 1 76 ? -22.105 7.695 24.962 1.00 81.38 76 THR A O 1
ATOM 622 N N . PHE A 1 77 ? -21.500 5.542 24.657 1.00 76.44 77 PHE A N 1
ATOM 623 C CA . PHE A 1 77 ? -20.095 5.789 24.363 1.00 76.44 77 PHE A CA 1
ATOM 624 C C . PHE A 1 77 ? -19.861 5.636 22.864 1.00 76.44 77 PHE A C 1
ATOM 626 O O . PHE A 1 77 ? -20.284 4.655 22.258 1.00 76.44 77 PHE A O 1
ATOM 633 N N . GLU A 1 78 ? -19.179 6.609 22.271 1.00 76.69 78 GLU A N 1
ATOM 634 C CA . GLU A 1 78 ? -18.831 6.602 20.854 1.00 76.69 78 GLU A CA 1
ATOM 635 C C . GLU A 1 78 ? -17.312 6.489 20.718 1.00 76.69 78 GLU A C 1
ATOM 637 O O . GLU A 1 78 ? -16.578 7.324 21.244 1.00 76.69 78 GLU A O 1
A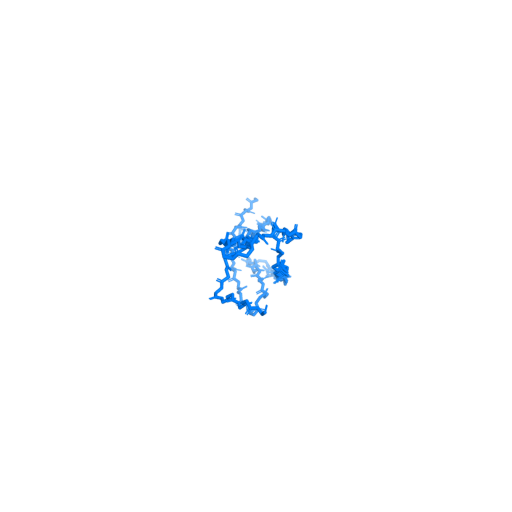TOM 642 N N . CYS A 1 79 ? -16.848 5.459 20.010 1.00 73.00 79 CYS A N 1
ATOM 643 C CA . CYS A 1 79 ? -15.446 5.273 19.657 1.00 73.00 79 CYS A CA 1
ATOM 644 C C . CYS A 1 79 ? -15.333 5.271 18.131 1.00 73.00 79 CYS A C 1
ATOM 646 O O . CYS A 1 79 ? -15.938 4.432 17.464 1.00 73.00 79 CYS A O 1
ATOM 648 N N . VAL A 1 80 ? -14.593 6.235 17.585 1.00 76.75 80 VAL A N 1
ATOM 649 C CA . VAL A 1 80 ? -14.388 6.395 16.140 1.00 76.75 80 VAL A CA 1
ATOM 650 C C . VAL A 1 80 ? -12.941 6.062 15.818 1.00 76.75 80 VAL A C 1
ATOM 652 O O . VAL A 1 80 ? -12.039 6.525 16.511 1.00 76.75 80 VAL A O 1
ATOM 655 N N . PHE A 1 81 ? -12.714 5.292 14.760 1.00 73.81 81 PHE A N 1
ATOM 656 C CA . PHE A 1 81 ? -11.384 4.852 14.351 1.00 73.81 81 PHE A CA 1
ATOM 657 C C . PHE A 1 81 ? -10.988 5.466 13.012 1.00 73.81 81 PHE A C 1
ATOM 659 O O . PHE A 1 81 ? -11.830 5.694 12.145 1.00 73.81 81 PHE A O 1
ATOM 666 N N . THR A 1 82 ? -9.693 5.711 12.826 1.00 71.56 82 THR A N 1
ATOM 667 C CA . THR A 1 82 ? -9.150 6.310 11.594 1.00 71.56 82 THR A CA 1
ATOM 668 C C . THR A 1 82 ? -9.078 5.343 10.407 1.00 71.56 82 THR A C 1
ATOM 670 O O . THR A 1 82 ? -8.803 5.770 9.286 1.00 71.56 82 THR A O 1
ATOM 673 N N . LYS A 1 83 ? -9.326 4.046 10.632 1.00 69.12 83 LYS A N 1
ATOM 674 C CA . LYS A 1 83 ? -9.341 2.977 9.622 1.00 69.12 83 LYS A CA 1
ATOM 675 C C . LYS A 1 83 ? -10.449 1.965 9.931 1.00 69.12 83 LYS A C 1
ATOM 677 O O . LYS A 1 83 ? -10.932 1.909 11.059 1.00 69.12 83 LYS A O 1
ATOM 682 N N . SER A 1 84 ? -10.826 1.156 8.937 1.00 67.31 84 SER A N 1
ATOM 683 C CA . SER A 1 84 ? -11.738 0.021 9.145 1.00 67.31 84 SER A CA 1
ATOM 684 C C . SER A 1 84 ? -11.080 -1.010 10.062 1.00 67.31 84 SER A C 1
ATOM 686 O O . SER A 1 84 ? -9.931 -1.378 9.834 1.00 67.31 84 SER A O 1
ATOM 688 N N . ILE A 1 85 ? -11.796 -1.456 11.094 1.00 69.69 85 ILE A N 1
ATOM 689 C CA . ILE A 1 85 ? -11.296 -2.417 12.083 1.00 69.69 85 ILE A CA 1
ATOM 690 C C . ILE A 1 85 ? -12.139 -3.683 12.019 1.00 69.69 85 ILE A C 1
ATOM 692 O O . ILE A 1 85 ? -13.364 -3.612 12.072 1.00 69.69 85 ILE A O 1
ATOM 696 N N . GLU A 1 86 ? -11.479 -4.837 11.954 1.00 65.69 86 GLU A N 1
ATOM 697 C CA . GLU A 1 86 ? -12.149 -6.141 11.907 1.00 65.69 86 GLU A CA 1
ATOM 698 C C . GLU A 1 86 ? -12.748 -6.562 13.259 1.00 65.69 86 GLU A C 1
ATOM 700 O O . GLU A 1 86 ? -13.762 -7.255 13.296 1.00 65.69 86 GLU A O 1
ATOM 705 N N . CYS A 1 87 ? -12.150 -6.144 14.381 1.00 69.62 87 CYS A N 1
ATOM 706 C CA . CYS A 1 87 ? -12.607 -6.501 15.723 1.00 69.62 87 CYS A CA 1
ATOM 707 C C . CYS A 1 87 ? -12.419 -5.358 16.733 1.00 69.62 87 CYS A C 1
ATOM 709 O O . CYS A 1 87 ? -11.311 -4.862 16.928 1.00 69.62 87 CYS A O 1
ATOM 711 N N . VAL A 1 88 ? -13.503 -4.975 17.416 1.00 74.81 88 VAL A N 1
ATOM 712 C CA . VAL A 1 88 ? -13.496 -3.992 18.511 1.00 74.81 88 VAL A CA 1
ATOM 713 C C . VAL A 1 88 ? -13.947 -4.686 19.791 1.00 74.81 88 VAL A C 1
ATOM 715 O O . VAL A 1 88 ? -15.026 -5.277 19.834 1.00 74.81 88 VAL A O 1
ATOM 718 N N . LYS A 1 89 ? -13.134 -4.596 20.847 1.00 77.31 89 LYS A N 1
ATOM 719 C CA . LYS A 1 89 ? -13.460 -5.122 22.176 1.00 77.31 89 LYS A CA 1
ATOM 720 C C . LYS A 1 89 ? -13.551 -3.977 23.178 1.00 77.31 89 LYS A C 1
ATOM 722 O O . LYS A 1 89 ? -12.564 -3.285 23.410 1.00 77.31 89 LYS A O 1
ATOM 727 N N . TRP A 1 90 ? -14.722 -3.821 23.782 1.00 73.69 90 TRP A N 1
ATOM 728 C CA . TRP A 1 90 ? -14.912 -2.963 24.949 1.00 73.69 90 TRP A CA 1
ATOM 729 C C . TRP A 1 90 ? -14.423 -3.714 26.194 1.00 73.69 90 TRP A C 1
ATOM 731 O O . TRP A 1 90 ? -14.735 -4.899 26.350 1.00 73.69 90 TRP A O 1
ATOM 741 N N . LEU A 1 91 ? -13.603 -3.055 27.015 1.00 70.75 91 LEU A N 1
ATOM 742 C CA . LEU A 1 91 ? -13.049 -3.590 28.263 1.00 70.75 91 LEU A CA 1
ATOM 743 C C . LEU A 1 91 ? -13.660 -2.879 29.466 1.00 70.75 91 LEU A C 1
ATOM 745 O O . LEU A 1 91 ? -13.905 -1.658 29.344 1.00 70.75 91 LEU A O 1
#

Radius of gyration: 24.78 Å; chains: 1; bounding box: 55×23×67 Å

Secondary structure (DSSP, 8-state):
-EEEEEEETTEEEEEEE--SS--EEEEEEETTEEEEEEE-SS-EEEEEEE----PPPPPBSS--------TT--------BSS--S-----